Protein AF-A0A7T8KJR7-F1 (afdb_monomer)

Mean predicted aligned error: 7.38 Å

Organism: Caligus rogercresseyi (NCBI:txid217165)

pLDDT: mean 89.48, std 9.57, range [52.0, 97.31]

Structure (mmCIF, N/CA/C/O backbone):
data_AF-A0A7T8KJR7-F1
#
_entry.id   AF-A0A7T8KJR7-F1
#
loop_
_atom_site.group_PDB
_atom_site.id
_atom_site.type_symbol
_atom_site.label_atom_id
_atom_site.label_alt_id
_atom_site.label_comp_id
_atom_site.label_asym_id
_atom_site.label_entity_id
_atom_site.label_seq_id
_atom_site.pdbx_PDB_ins_code
_atom_site.Cartn_x
_atom_site.Cartn_y
_atom_site.Cartn_z
_atom_site.occupancy
_atom_site.B_iso_or_equiv
_atom_site.auth_seq_id
_atom_site.auth_comp_id
_atom_site.auth_asym_id
_atom_site.auth_atom_id
_atom_site.pdbx_PDB_model_num
ATOM 1 N N . MET A 1 1 ? 3.966 -4.680 3.269 1.00 84.88 1 MET A N 1
ATOM 2 C CA . MET A 1 1 ? 3.081 -5.547 4.104 1.00 84.88 1 MET A CA 1
ATOM 3 C C . MET A 1 1 ? 1.935 -6.081 3.246 1.00 84.88 1 MET A C 1
ATOM 5 O O . MET A 1 1 ? 1.432 -5.326 2.424 1.00 84.88 1 MET A O 1
ATOM 9 N N . ASP A 1 2 ? 1.500 -7.334 3.421 1.00 91.75 2 ASP A N 1
ATOM 10 C CA . ASP A 1 2 ? 0.507 -7.967 2.524 1.00 91.75 2 ASP A CA 1
ATOM 11 C C . ASP A 1 2 ? -0.849 -7.248 2.486 1.00 91.75 2 ASP A C 1
ATOM 13 O O . ASP A 1 2 ? -1.396 -7.038 1.406 1.00 91.75 2 ASP A O 1
ATOM 17 N N . LEU A 1 3 ? -1.349 -6.779 3.637 1.00 92.56 3 LEU A N 1
ATOM 18 C CA . LEU A 1 3 ? -2.564 -5.954 3.714 1.00 92.56 3 LEU A CA 1
ATOM 19 C C . LEU A 1 3 ? -2.450 -4.702 2.829 1.00 92.56 3 LEU A C 1
ATOM 21 O O . LEU A 1 3 ? -3.344 -4.419 2.040 1.00 92.56 3 LEU A O 1
ATOM 25 N N . THR A 1 4 ? -1.326 -3.989 2.907 1.00 93.69 4 THR A N 1
ATOM 26 C CA . THR A 1 4 ? -1.056 -2.800 2.088 1.00 93.69 4 THR A CA 1
ATOM 27 C C . THR A 1 4 ? -1.067 -3.122 0.595 1.00 93.69 4 THR A C 1
ATOM 29 O O . THR A 1 4 ? -1.713 -2.419 -0.176 1.00 93.69 4 THR A O 1
ATOM 32 N N . ARG A 1 5 ? -0.396 -4.205 0.183 1.00 93.31 5 ARG A N 1
ATOM 33 C CA . ARG A 1 5 ? -0.353 -4.632 -1.226 1.00 93.31 5 ARG A CA 1
ATOM 34 C C . ARG A 1 5 ? -1.736 -4.988 -1.751 1.00 93.31 5 ARG A C 1
ATOM 36 O O . ARG A 1 5 ? -2.081 -4.585 -2.856 1.00 93.31 5 ARG A O 1
ATOM 43 N N . MET A 1 6 ? -2.534 -5.691 -0.950 1.00 94.00 6 MET A N 1
ATOM 44 C CA . MET A 1 6 ? -3.918 -6.018 -1.285 1.00 94.00 6 MET A CA 1
ATOM 45 C C . MET A 1 6 ? -4.776 -4.755 -1.419 1.00 94.00 6 MET A C 1
ATOM 47 O O . MET A 1 6 ? -5.486 -4.613 -2.409 1.00 94.00 6 MET A O 1
ATOM 51 N N . MET A 1 7 ? -4.649 -3.793 -0.500 1.00 94.12 7 MET A N 1
ATOM 52 C CA . MET A 1 7 ? -5.366 -2.520 -0.605 1.00 94.12 7 MET A CA 1
ATOM 53 C C . MET A 1 7 ? -5.004 -1.748 -1.879 1.00 94.12 7 MET A C 1
ATOM 55 O O . MET A 1 7 ? -5.902 -1.244 -2.548 1.00 94.12 7 MET A O 1
ATOM 59 N N . ILE A 1 8 ? -3.718 -1.690 -2.243 1.00 91.38 8 ILE A N 1
ATOM 60 C CA . ILE A 1 8 ? -3.263 -1.060 -3.493 1.00 91.38 8 ILE A CA 1
ATOM 61 C C . ILE A 1 8 ? -3.843 -1.802 -4.706 1.00 91.38 8 ILE A C 1
ATOM 63 O O . ILE A 1 8 ? -4.449 -1.179 -5.574 1.00 91.38 8 ILE A O 1
ATOM 67 N N . ALA A 1 9 ? -3.699 -3.130 -4.755 1.00 92.56 9 ALA A N 1
ATOM 68 C CA . ALA A 1 9 ? -4.140 -3.951 -5.882 1.00 92.56 9 ALA A CA 1
ATOM 69 C C . ALA A 1 9 ? -5.660 -3.896 -6.106 1.00 92.56 9 ALA A C 1
ATOM 71 O O . ALA A 1 9 ? -6.119 -3.902 -7.246 1.00 92.56 9 ALA A O 1
ATOM 72 N N . CYS A 1 10 ? -6.440 -3.812 -5.027 1.00 94.62 10 CYS A N 1
ATOM 73 C CA . CYS A 1 10 ? -7.896 -3.699 -5.077 1.00 94.62 10 CYS A CA 1
ATOM 74 C C . CYS A 1 10 ? -8.396 -2.248 -5.159 1.00 94.62 10 CYS A C 1
ATOM 76 O O . CYS A 1 10 ? -9.606 -2.030 -5.114 1.00 94.62 10 CYS A O 1
ATOM 78 N N . ASN A 1 11 ? -7.498 -1.260 -5.254 1.00 93.12 11 ASN A N 1
ATOM 79 C CA . ASN A 1 11 ? -7.832 0.166 -5.247 1.00 93.12 11 ASN A CA 1
ATOM 80 C C . ASN A 1 11 ? -8.718 0.572 -4.048 1.00 93.12 11 ASN A C 1
ATOM 82 O O . ASN A 1 11 ? -9.681 1.328 -4.181 1.00 93.12 11 ASN A O 1
ATOM 86 N N . ILE A 1 12 ? -8.416 0.033 -2.864 1.00 93.44 12 ILE A N 1
ATOM 87 C CA . ILE A 1 12 ? -9.131 0.330 -1.622 1.00 93.44 12 ILE A CA 1
ATOM 88 C C . ILE A 1 12 ? -8.511 1.586 -0.992 1.00 93.44 12 ILE A C 1
ATOM 90 O O . ILE A 1 12 ? -7.346 1.551 -0.585 1.00 93.44 12 ILE A O 1
ATOM 94 N N . PRO A 1 13 ? -9.268 2.690 -0.844 1.00 92.81 13 PRO A N 1
ATOM 95 C CA . PRO A 1 13 ? -8.746 3.908 -0.233 1.00 92.81 13 PRO A CA 1
ATOM 96 C C . PRO A 1 13 ? -8.397 3.708 1.245 1.00 92.81 13 PRO A C 1
ATOM 98 O O . PRO A 1 13 ? -9.169 3.104 1.993 1.00 92.81 13 PRO A O 1
ATOM 101 N N . LEU A 1 14 ? -7.301 4.324 1.706 1.00 93.12 14 LEU A N 1
ATOM 102 C CA . LEU A 1 14 ? -6.893 4.293 3.120 1.00 93.12 14 LEU A CA 1
ATOM 103 C C . LEU A 1 14 ? -7.981 4.785 4.080 1.00 93.12 14 LEU A C 1
ATOM 105 O O . LEU A 1 14 ? -8.051 4.298 5.197 1.00 93.12 14 LEU A O 1
ATOM 109 N N . ALA A 1 15 ? -8.864 5.694 3.662 1.00 92.38 15 ALA A N 1
ATOM 110 C CA . ALA A 1 15 ? -9.969 6.173 4.501 1.00 92.38 15 ALA A CA 1
ATOM 111 C C . ALA A 1 15 ? -10.925 5.051 4.961 1.00 92.38 15 ALA A C 1
ATOM 113 O O . ALA A 1 15 ? -11.650 5.212 5.940 1.00 92.38 15 ALA A O 1
ATOM 114 N N . LYS A 1 16 ? -10.937 3.897 4.277 1.00 93.00 16 LYS A N 1
ATOM 115 C CA . LYS A 1 16 ? -11.761 2.748 4.670 1.00 93.00 16 LYS A CA 1
ATOM 116 C C . LYS A 1 16 ? -11.269 2.056 5.936 1.00 93.00 16 LYS A C 1
ATOM 118 O O . LYS A 1 16 ? -12.073 1.431 6.610 1.00 93.00 16 LYS A O 1
ATOM 123 N N . VAL A 1 17 ? -10.001 2.217 6.304 1.00 93.00 17 VAL A N 1
ATOM 124 C CA . VAL A 1 17 ? -9.409 1.538 7.473 1.00 93.00 17 VAL A CA 1
ATOM 125 C C . VAL A 1 17 ? -9.797 2.180 8.802 1.00 93.00 17 VAL A C 1
ATOM 127 O O . VAL A 1 17 ? -9.559 1.606 9.854 1.00 93.00 17 VAL A O 1
ATOM 130 N N . GLU A 1 18 ? -10.416 3.358 8.756 1.00 93.75 18 GLU A N 1
ATOM 131 C CA . GLU A 1 18 ? -10.990 4.035 9.923 1.00 93.75 18 GLU A CA 1
ATOM 132 C C . GLU A 1 18 ? -12.492 3.746 10.073 1.00 93.75 18 GLU A C 1
ATOM 134 O O . GLU A 1 18 ? -13.106 4.174 11.046 1.00 93.75 18 GLU A O 1
ATOM 139 N N . GLN A 1 19 ? -13.101 3.020 9.125 1.00 95.56 19 GLN A N 1
ATOM 140 C CA . GLN A 1 19 ? -14.519 2.674 9.192 1.00 95.56 19 GLN A CA 1
ATOM 141 C C . GLN A 1 19 ? -14.737 1.517 10.180 1.00 95.56 19 GLN A C 1
ATOM 143 O O . GLN A 1 19 ? -14.094 0.471 10.025 1.00 95.56 19 GLN A O 1
ATOM 148 N N . PRO A 1 20 ? -15.654 1.649 11.157 1.00 95.94 20 PRO A N 1
ATOM 149 C CA . PRO A 1 20 ? -15.909 0.616 12.159 1.00 95.94 20 PRO A CA 1
ATOM 150 C C . PRO A 1 20 ? -16.244 -0.752 11.559 1.00 95.94 20 PRO A C 1
ATOM 152 O O . PRO A 1 20 ? -15.744 -1.767 12.030 1.00 95.94 20 PRO A O 1
ATOM 155 N N . GLU A 1 21 ? -17.035 -0.803 10.487 1.00 96.56 21 GLU A N 1
ATOM 156 C CA . GLU A 1 21 ? -17.400 -2.050 9.809 1.00 96.56 21 GLU A CA 1
ATOM 157 C C . GLU A 1 21 ? -16.180 -2.743 9.202 1.00 96.56 21 GLU A C 1
ATOM 159 O O . GLU A 1 21 ? -16.071 -3.967 9.266 1.00 96.56 21 GLU A O 1
ATOM 164 N N . PHE A 1 22 ? -15.244 -1.971 8.648 1.00 94.62 22 PHE A N 1
ATOM 165 C CA . PHE A 1 22 ? -14.007 -2.506 8.088 1.00 94.62 22 PHE A CA 1
ATOM 166 C C . PHE A 1 22 ? -13.097 -3.052 9.192 1.00 94.62 22 PHE A C 1
ATOM 168 O O . PHE A 1 22 ? -12.564 -4.152 9.054 1.00 94.62 22 PHE A O 1
ATOM 175 N N . ILE A 1 23 ? -12.960 -2.315 10.299 1.00 95.62 23 ILE A N 1
ATOM 176 C CA . ILE A 1 23 ? -12.187 -2.740 11.473 1.00 95.62 23 ILE A CA 1
ATOM 177 C C . ILE A 1 23 ? -12.776 -4.035 12.037 1.00 95.62 23 ILE A C 1
ATOM 179 O O . ILE A 1 23 ? -12.070 -5.034 12.139 1.00 95.62 23 ILE A O 1
ATOM 183 N N . ASN A 1 24 ? -14.082 -4.049 12.311 1.00 96.50 24 ASN A N 1
ATOM 184 C CA . ASN A 1 24 ? -14.780 -5.206 12.865 1.00 96.50 24 ASN A CA 1
ATOM 185 C C . ASN A 1 24 ? -14.675 -6.428 11.946 1.00 96.50 24 ASN A C 1
ATOM 187 O O . ASN A 1 24 ? -14.441 -7.540 12.417 1.00 96.50 24 ASN A O 1
ATOM 191 N N . PHE A 1 25 ? -14.826 -6.237 10.632 1.00 96.00 25 PHE A N 1
ATOM 192 C CA . PHE A 1 25 ? -14.658 -7.307 9.653 1.00 96.00 25 PHE A CA 1
ATOM 193 C C . PHE A 1 25 ? -13.230 -7.862 9.672 1.00 96.00 25 PHE A C 1
ATOM 195 O O . PHE A 1 25 ? -13.041 -9.076 9.771 1.00 96.00 25 PHE A O 1
ATOM 202 N N . PHE A 1 26 ? -12.225 -6.986 9.614 1.00 94.88 26 PHE A N 1
ATOM 203 C CA . PHE A 1 26 ? -10.824 -7.392 9.614 1.00 94.88 26 PHE A CA 1
ATOM 204 C C . PHE A 1 26 ? -10.464 -8.150 10.893 1.00 94.88 26 PHE A C 1
ATOM 206 O O . PHE A 1 26 ? -9.903 -9.240 10.827 1.00 94.88 26 PHE A O 1
ATOM 213 N N . GLU A 1 27 ? -10.834 -7.622 12.058 1.00 95.88 27 GLU A N 1
ATOM 214 C CA . GLU A 1 27 ? -10.527 -8.247 13.344 1.00 95.88 27 GLU A CA 1
ATOM 215 C C . GLU A 1 27 ? -11.235 -9.597 13.504 1.00 95.88 27 GLU A C 1
ATOM 217 O O . GLU A 1 27 ? -10.607 -10.568 13.930 1.00 95.88 27 GLU A O 1
ATOM 222 N N . LYS A 1 28 ? -12.498 -9.700 13.068 1.00 97.31 28 LYS A N 1
ATOM 223 C CA . LYS A 1 28 ? -13.269 -10.951 13.083 1.00 97.31 28 LYS A CA 1
ATOM 224 C C . LYS A 1 28 ? -12.648 -12.038 12.206 1.00 97.31 28 LYS A C 1
ATOM 226 O O . LYS A 1 28 ? -12.611 -13.196 12.613 1.00 97.31 28 LYS A O 1
ATOM 231 N N . HIS A 1 29 ? -12.210 -11.690 10.997 1.00 96.00 29 HIS A N 1
ATOM 232 C CA . HIS A 1 29 ? -11.759 -12.676 10.011 1.00 96.00 29 HIS A CA 1
ATOM 233 C C . HIS A 1 29 ? -10.256 -12.955 10.060 1.00 96.00 29 HIS A C 1
ATOM 235 O O . HIS A 1 29 ? -9.831 -14.057 9.721 1.00 96.00 29 HIS A O 1
ATOM 241 N N . CYS A 1 30 ? -9.443 -11.990 10.488 1.00 92.69 30 CYS A N 1
ATOM 242 C CA . CYS A 1 30 ? -7.992 -12.138 10.562 1.00 92.69 30 CYS A CA 1
ATOM 243 C C . CYS A 1 30 ? -7.484 -12.432 11.980 1.00 92.69 30 CYS A C 1
ATOM 245 O O . CYS A 1 30 ? -6.308 -12.766 12.128 1.00 92.69 30 CYS A O 1
ATOM 247 N N . GLY A 1 31 ? -8.324 -12.288 13.016 1.00 93.62 31 GLY A N 1
ATOM 248 C CA . GLY A 1 31 ? -7.942 -12.513 14.417 1.00 93.62 31 GLY A CA 1
ATOM 249 C C . GLY A 1 31 ? -6.827 -11.580 14.905 1.00 93.62 31 GLY A C 1
ATOM 250 O O . GLY A 1 31 ? -6.106 -11.903 15.846 1.00 93.62 31 GLY A O 1
ATOM 251 N N . LYS A 1 32 ? -6.630 -10.448 14.222 1.00 93.19 32 LYS A N 1
ATOM 252 C CA . LYS A 1 32 ? -5.566 -9.473 14.474 1.00 93.19 32 LYS A CA 1
ATOM 253 C C . LYS A 1 32 ? -6.152 -8.077 14.432 1.00 93.19 32 LYS A C 1
ATOM 255 O O . LYS A 1 32 ? -7.000 -7.798 13.591 1.00 93.19 32 LYS A O 1
ATOM 260 N N . ARG A 1 33 ? -5.625 -7.195 15.280 1.00 93.56 33 ARG A N 1
ATOM 261 C CA . ARG A 1 33 ? -5.964 -5.773 15.259 1.00 93.56 33 ARG A CA 1
ATOM 262 C C . ARG A 1 33 ? -5.574 -5.157 13.919 1.00 93.56 33 ARG A C 1
ATOM 264 O O . ARG A 1 33 ? -4.466 -5.396 13.427 1.00 93.56 33 ARG A O 1
ATOM 271 N N . LEU A 1 34 ? -6.461 -4.341 13.357 1.00 94.62 34 LEU A N 1
ATOM 272 C CA . LEU A 1 34 ? -6.147 -3.591 12.149 1.00 94.62 34 LEU A CA 1
ATOM 273 C C . LEU A 1 34 ? -5.024 -2.572 12.442 1.00 94.62 34 LEU A C 1
ATOM 275 O O . LEU A 1 34 ? -5.101 -1.849 13.442 1.00 94.62 34 LEU A O 1
ATOM 279 N N . PRO A 1 35 ? -3.969 -2.489 11.609 1.00 93.81 35 PRO A N 1
ATOM 280 C CA . PRO A 1 35 ? -2.939 -1.470 11.769 1.00 93.81 35 PRO A CA 1
ATOM 281 C C . PRO A 1 35 ? -3.516 -0.057 11.653 1.00 93.81 35 PRO A C 1
ATOM 283 O O . PRO A 1 35 ? -4.467 0.184 10.911 1.00 93.81 35 PRO A O 1
ATOM 286 N N . SER A 1 36 ? -2.907 0.895 12.363 1.00 93.19 36 SER A N 1
ATOM 287 C CA . SER A 1 36 ? -3.342 2.294 12.312 1.00 93.19 36 SER A CA 1
ATOM 288 C C . SER A 1 36 ? -3.230 2.870 10.897 1.00 93.19 36 SER A C 1
ATOM 290 O O . SER A 1 36 ? -2.359 2.454 10.122 1.00 93.19 36 SER A O 1
ATOM 292 N N . ARG A 1 37 ? -4.040 3.891 10.584 1.00 94.06 37 ARG A N 1
ATOM 293 C CA . ARG A 1 37 ? -3.940 4.599 9.300 1.00 94.06 37 ARG A CA 1
ATOM 294 C C . ARG A 1 37 ? -2.514 5.082 9.037 1.00 94.06 37 ARG A C 1
ATOM 296 O O . ARG A 1 37 ? -1.996 4.851 7.956 1.00 94.06 37 ARG A O 1
ATOM 303 N N . THR A 1 38 ? -1.849 5.654 10.041 1.00 94.69 38 THR A N 1
ATOM 304 C CA . THR A 1 38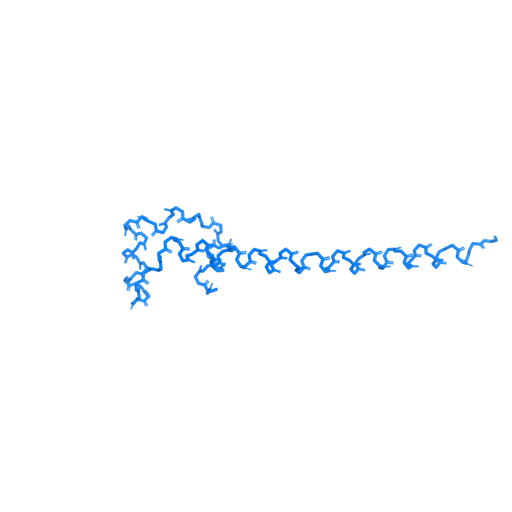 ? -0.457 6.124 9.941 1.00 94.69 38 THR A CA 1
ATOM 305 C C . THR A 1 38 ? 0.515 5.005 9.569 1.00 94.69 38 THR A C 1
ATOM 307 O O . THR A 1 38 ? 1.403 5.209 8.745 1.00 94.69 38 THR A O 1
ATOM 310 N N . THR A 1 39 ? 0.350 3.814 10.152 1.00 95.00 39 THR A N 1
ATOM 311 C CA . THR A 1 39 ? 1.162 2.638 9.807 1.00 95.00 39 THR A CA 1
ATOM 312 C C . THR A 1 39 ? 0.941 2.239 8.350 1.00 95.00 39 THR A C 1
ATOM 314 O O . THR A 1 39 ? 1.903 2.020 7.620 1.00 95.00 39 THR A O 1
ATOM 317 N N . LEU A 1 40 ? -0.319 2.182 7.913 1.00 95.31 40 LEU A N 1
ATOM 318 C CA . LEU A 1 40 ? -0.664 1.808 6.543 1.00 95.31 40 LEU A CA 1
ATOM 319 C C . LEU A 1 40 ? -0.207 2.841 5.512 1.00 95.31 40 LEU A C 1
ATOM 321 O O . LEU A 1 40 ? 0.236 2.434 4.442 1.00 95.31 40 LEU A O 1
ATOM 325 N N . THR A 1 41 ? -0.255 4.136 5.839 1.00 95.19 41 THR A N 1
ATOM 326 C CA . THR A 1 41 ? 0.279 5.214 4.996 1.00 95.19 41 THR A CA 1
ATOM 327 C C . THR A 1 41 ? 1.765 5.010 4.730 1.00 95.19 41 THR A C 1
ATOM 329 O O . THR A 1 41 ? 2.152 4.932 3.570 1.00 95.19 41 THR A O 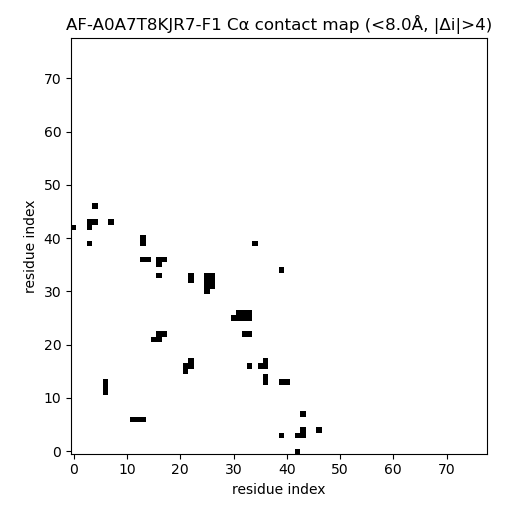1
ATOM 332 N N . LYS A 1 42 ? 2.578 4.824 5.779 1.00 96.00 42 LYS A N 1
ATOM 333 C CA . LYS A 1 42 ? 4.024 4.595 5.624 1.00 96.00 42 LYS A CA 1
ATOM 334 C C . LYS A 1 42 ? 4.318 3.363 4.769 1.00 96.00 42 LYS A C 1
ATOM 336 O O . LYS A 1 42 ? 5.109 3.424 3.838 1.00 96.00 42 LYS A O 1
ATOM 341 N N . CYS A 1 43 ? 3.619 2.257 5.029 1.00 95.62 43 CYS A N 1
ATOM 342 C CA . CYS A 1 43 ? 3.777 1.057 4.213 1.00 95.62 43 CYS A CA 1
ATOM 343 C C . CYS A 1 43 ? 3.351 1.276 2.751 1.00 95.62 43 CYS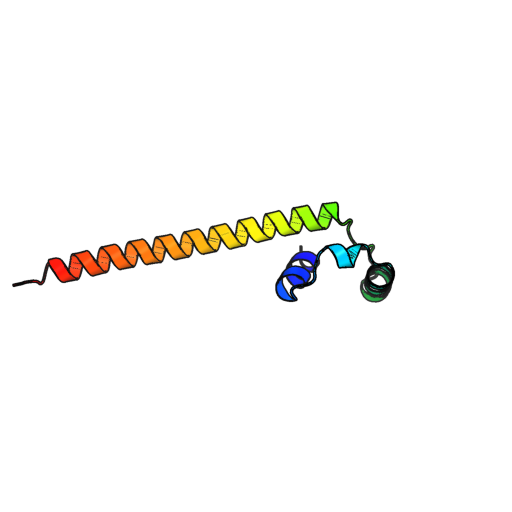 A C 1
ATOM 345 O O . CYS A 1 43 ? 3.949 0.682 1.860 1.00 95.62 43 CYS A O 1
ATOM 347 N N . MET A 1 44 ? 2.305 2.071 2.483 1.00 93.88 44 MET A N 1
ATOM 348 C CA . MET A 1 44 ? 1.904 2.399 1.108 1.00 93.88 44 MET A CA 1
ATOM 349 C C . MET A 1 44 ? 2.966 3.245 0.407 1.00 93.88 44 MET A C 1
ATOM 351 O O . MET A 1 44 ? 3.262 2.977 -0.753 1.00 93.88 44 MET A O 1
ATOM 355 N N . GLU A 1 45 ? 3.542 4.233 1.092 1.00 93.81 45 GLU A N 1
ATOM 356 C CA . GLU A 1 45 ? 4.618 5.078 0.560 1.00 93.81 45 GLU A CA 1
ATOM 357 C C . GLU A 1 45 ? 5.830 4.229 0.147 1.00 93.81 45 GLU A C 1
ATOM 359 O O . GLU A 1 45 ? 6.267 4.314 -1.000 1.00 93.81 45 GLU A O 1
ATOM 364 N N . GLU A 1 46 ? 6.288 3.322 1.014 1.00 94.81 46 GLU A N 1
ATOM 365 C CA . GLU A 1 46 ? 7.402 2.402 0.729 1.00 94.81 46 GLU A CA 1
ATOM 366 C C . GLU A 1 46 ? 7.132 1.483 -0.483 1.00 94.81 46 GLU A C 1
ATOM 368 O O . GLU A 1 46 ? 7.999 1.273 -1.342 1.00 94.81 46 GLU A O 1
ATOM 373 N N . GLU A 1 47 ? 5.919 0.927 -0.590 1.00 93.12 47 GLU A N 1
ATOM 374 C CA . GLU A 1 47 ? 5.542 0.081 -1.732 1.00 93.12 47 GLU A CA 1
ATOM 375 C C . GLU A 1 47 ? 5.463 0.910 -3.028 1.00 93.12 47 GLU A C 1
ATOM 377 O O . GLU A 1 47 ? 5.943 0.471 -4.077 1.00 93.12 47 GLU A O 1
ATOM 382 N N . CYS A 1 48 ? 4.933 2.136 -2.966 1.00 89.56 48 CYS A N 1
ATOM 383 C CA . CYS A 1 48 ? 4.898 3.066 -4.095 1.00 89.56 48 CYS A CA 1
ATOM 384 C C . CYS A 1 48 ? 6.305 3.461 -4.563 1.00 89.56 48 CYS A C 1
ATOM 386 O O . CYS A 1 48 ? 6.563 3.470 -5.769 1.00 89.56 48 CYS A O 1
ATOM 388 N N . GLU A 1 49 ? 7.232 3.742 -3.647 1.00 94.56 49 GLU A N 1
ATOM 389 C CA . GLU A 1 49 ? 8.633 4.034 -3.974 1.00 94.56 49 GLU A CA 1
ATOM 390 C C . GLU A 1 49 ? 9.313 2.848 -4.662 1.00 94.56 49 GLU A C 1
ATOM 392 O O . GLU A 1 49 ? 10.013 3.017 -5.668 1.00 94.56 49 GLU A O 1
ATOM 397 N N . THR A 1 50 ? 9.049 1.636 -4.173 1.00 94.00 50 THR A N 1
ATOM 398 C CA . THR A 1 50 ? 9.558 0.395 -4.766 1.00 94.00 50 THR A CA 1
ATOM 399 C C . THR A 1 50 ? 9.043 0.217 -6.196 1.00 94.00 50 THR A C 1
ATOM 401 O O . THR A 1 50 ? 9.821 -0.067 -7.111 1.00 94.00 50 THR A O 1
ATOM 404 N N . ILE A 1 51 ? 7.741 0.417 -6.420 1.00 91.31 51 ILE A N 1
ATOM 405 C CA . ILE A 1 51 ? 7.123 0.330 -7.751 1.00 91.31 51 ILE A CA 1
ATOM 406 C C . ILE A 1 51 ? 7.697 1.406 -8.682 1.00 91.31 51 ILE A C 1
ATOM 408 O O . ILE A 1 51 ? 8.116 1.093 -9.797 1.00 91.31 51 ILE A O 1
ATOM 412 N N . CYS A 1 52 ? 7.785 2.656 -8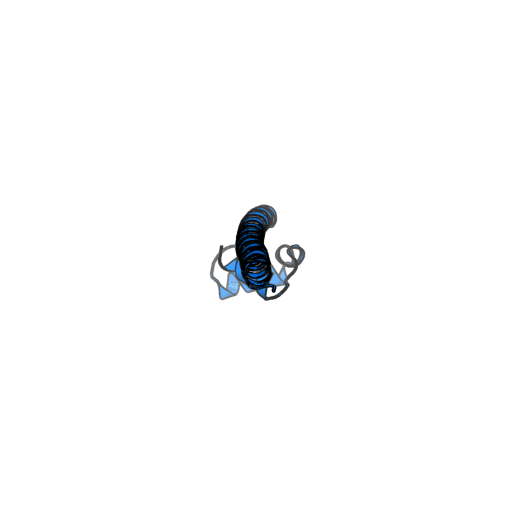.221 1.00 92.38 52 CYS A N 1
ATOM 413 C CA . CYS A 1 52 ? 8.361 3.756 -8.994 1.00 92.38 52 CYS A CA 1
ATOM 414 C C . CYS A 1 52 ? 9.812 3.476 -9.397 1.00 92.38 52 CYS A C 1
ATOM 416 O O 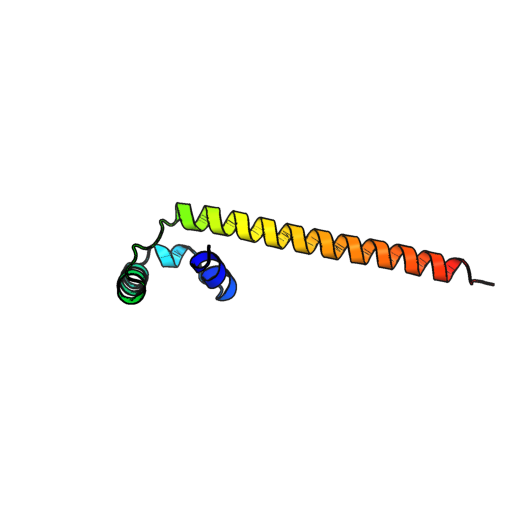. CYS A 1 52 ? 10.213 3.790 -10.518 1.00 92.38 52 CYS A O 1
ATOM 418 N N . SER A 1 53 ? 10.602 2.883 -8.503 1.00 95.44 53 SER A N 1
ATOM 419 C CA . SER A 1 53 ? 12.001 2.540 -8.770 1.00 95.44 53 SER A CA 1
ATOM 420 C C . SER A 1 53 ? 12.120 1.475 -9.859 1.00 95.44 53 SER A C 1
ATOM 422 O O . SER A 1 53 ? 12.847 1.684 -10.828 1.00 95.44 53 SER A O 1
ATOM 424 N N . LYS A 1 54 ? 11.307 0.412 -9.791 1.00 94.75 54 LYS A N 1
ATOM 425 C CA . LYS A 1 54 ? 11.247 -0.622 -10.839 1.00 94.75 54 LYS A CA 1
ATOM 426 C C . LYS A 1 54 ? 10.834 -0.051 -12.195 1.00 94.75 54 LYS A C 1
ATOM 428 O O . LYS A 1 54 ? 11.425 -0.387 -13.217 1.00 94.75 54 LYS A O 1
ATOM 433 N N . ILE A 1 55 ? 9.846 0.846 -12.215 1.00 93.88 55 ILE A N 1
ATOM 434 C CA . ILE A 1 55 ? 9.420 1.525 -13.449 1.00 93.88 55 ILE A CA 1
ATOM 435 C C . ILE A 1 55 ? 10.575 2.356 -14.025 1.00 93.88 55 ILE A C 1
ATOM 437 O O . ILE A 1 55 ? 10.844 2.289 -15.223 1.00 93.88 55 ILE A O 1
ATOM 441 N N . LYS A 1 56 ? 11.295 3.114 -13.187 1.00 92.31 56 LYS A N 1
ATOM 442 C CA . LYS A 1 56 ? 12.459 3.907 -13.619 1.00 92.31 56 LYS A CA 1
ATOM 443 C C . LYS A 1 56 ? 13.566 3.032 -14.211 1.00 92.31 56 LYS A C 1
ATOM 445 O O . LYS A 1 56 ? 14.172 3.432 -15.202 1.00 92.31 56 LYS A O 1
ATOM 450 N N . GLU A 1 57 ? 13.833 1.866 -13.634 1.00 94.25 57 GLU A N 1
ATOM 451 C CA . GLU A 1 57 ? 14.820 0.912 -14.159 1.00 94.25 57 GLU A CA 1
ATOM 452 C C . GLU A 1 57 ? 14.409 0.369 -15.531 1.00 94.25 57 GLU A C 1
ATOM 454 O O . GLU A 1 57 ? 15.170 0.496 -16.490 1.00 94.25 57 GLU A O 1
ATOM 459 N N . GLN A 1 58 ? 13.167 -0.100 -15.669 1.00 90.12 58 GLN A N 1
ATOM 460 C CA . GLN A 1 58 ? 12.638 -0.587 -16.949 1.00 90.12 58 GLN A CA 1
ATOM 461 C C . GLN A 1 58 ? 12.661 0.487 -18.046 1.00 90.12 58 GLN A C 1
ATOM 4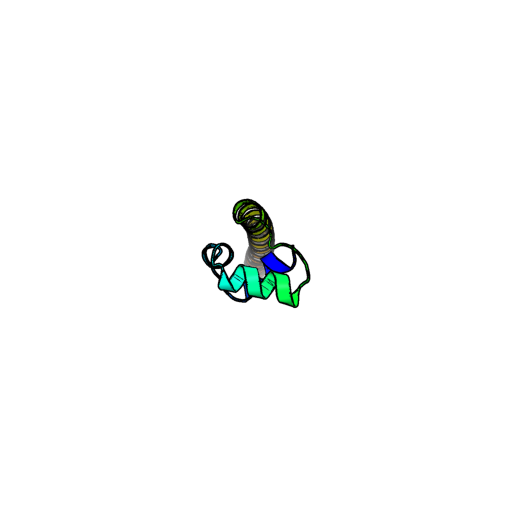63 O O . GLN A 1 58 ? 12.890 0.193 -19.221 1.00 90.12 58 GLN A O 1
ATOM 468 N N . LEU A 1 59 ? 12.423 1.751 -17.686 1.00 91.19 59 LEU A N 1
ATOM 469 C CA . LEU A 1 59 ? 12.518 2.867 -18.627 1.00 91.19 59 LEU A CA 1
ATOM 470 C C . LEU A 1 59 ? 13.964 3.131 -19.069 1.00 91.19 59 LEU A C 1
ATOM 472 O O . LEU A 1 59 ? 14.189 3.383 -20.252 1.00 91.19 59 LEU A O 1
ATOM 476 N N . LYS A 1 60 ? 14.944 3.039 -18.160 1.00 88.69 60 LYS A N 1
ATOM 477 C CA . LYS A 1 60 ? 16.371 3.173 -18.507 1.00 88.69 60 LYS A CA 1
ATOM 478 C C . LYS A 1 60 ? 16.823 2.075 -19.466 1.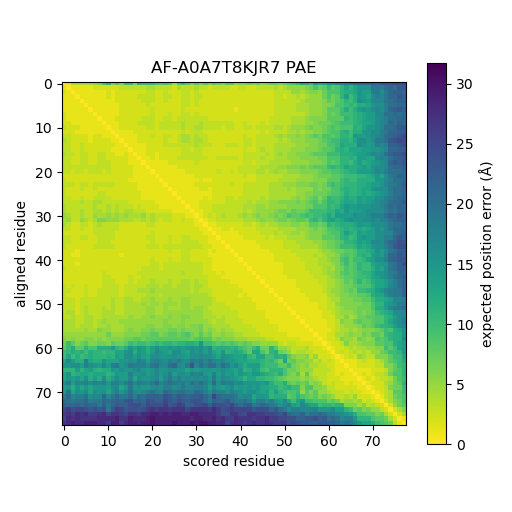00 88.69 60 LYS A C 1
ATOM 480 O O . LYS A 1 60 ? 17.502 2.375 -20.444 1.00 88.69 60 LYS A O 1
ATOM 485 N N . GLU A 1 61 ? 16.428 0.829 -19.219 1.00 83.88 61 GLU A N 1
ATOM 486 C CA . GLU A 1 61 ? 16.742 -0.302 -20.102 1.00 83.88 61 GLU A CA 1
ATOM 487 C C . GLU A 1 61 ? 16.189 -0.086 -21.515 1.00 83.88 61 GLU A C 1
ATOM 489 O O . GLU A 1 61 ? 16.908 -0.250 -22.504 1.00 83.88 61 GLU A O 1
ATOM 494 N N . LYS A 1 62 ? 14.933 0.368 -21.618 1.00 84.44 62 LYS A N 1
ATOM 495 C CA . LYS A 1 62 ? 14.301 0.696 -22.904 1.00 84.44 62 LYS A CA 1
ATOM 496 C C . LYS A 1 62 ? 14.996 1.853 -23.624 1.00 84.44 62 LYS A C 1
ATOM 498 O O . LYS A 1 62 ? 15.173 1.778 -24.839 1.00 84.44 62 LYS A O 1
ATOM 503 N N . ASP A 1 63 ? 15.415 2.897 -22.907 1.00 87.69 63 ASP A N 1
ATOM 504 C CA . ASP A 1 63 ? 16.159 4.024 -23.492 1.00 87.69 63 ASP A CA 1
ATOM 505 C C . ASP A 1 63 ? 17.536 3.583 -24.014 1.00 87.69 63 ASP A C 1
ATOM 507 O O . ASP A 1 63 ? 17.926 3.940 -25.128 1.00 87.69 63 ASP A O 1
ATOM 511 N N . ILE A 1 64 ? 18.257 2.742 -23.265 1.00 84.06 64 ILE A N 1
ATOM 512 C CA . ILE A 1 64 ? 19.535 2.167 -23.711 1.00 84.06 64 ILE A CA 1
ATOM 513 C C . ILE A 1 64 ? 19.334 1.349 -24.988 1.00 84.06 64 ILE A C 1
ATOM 515 O O . ILE A 1 64 ? 20.051 1.570 -25.968 1.00 84.06 64 ILE A O 1
ATOM 519 N N . LEU A 1 65 ? 18.343 0.453 -25.006 1.00 78.38 65 LEU A N 1
ATOM 520 C CA . LEU A 1 65 ? 18.026 -0.356 -26.181 1.00 78.38 65 LEU A CA 1
ATOM 521 C C . LEU A 1 65 ? 17.703 0.531 -27.389 1.00 78.38 65 LEU A C 1
ATOM 523 O O . LEU A 1 65 ? 18.316 0.375 -28.442 1.00 78.38 65 LEU A O 1
ATOM 527 N N . TYR A 1 66 ? 16.825 1.525 -27.217 1.00 84.06 66 TYR A N 1
ATOM 528 C CA . TYR A 1 66 ? 16.467 2.478 -28.270 1.00 84.06 66 TYR A CA 1
ATOM 529 C C . TYR A 1 66 ? 17.696 3.206 -28.839 1.00 84.06 66 TYR A C 1
ATOM 531 O O . TYR A 1 66 ? 17.864 3.310 -30.059 1.00 84.06 66 TYR A O 1
ATOM 539 N N . ARG A 1 67 ? 18.604 3.673 -27.972 1.00 86.19 67 ARG A N 1
ATOM 540 C CA . ARG A 1 67 ? 19.846 4.344 -28.386 1.00 86.19 67 ARG A CA 1
ATOM 541 C C . ARG A 1 67 ? 20.798 3.410 -29.136 1.00 86.19 67 ARG A C 1
ATOM 543 O O . ARG A 1 67 ? 21.419 3.853 -30.104 1.00 86.19 67 ARG A O 1
ATOM 550 N N . LEU A 1 68 ? 20.927 2.152 -28.710 1.00 82.38 68 LEU A N 1
ATOM 551 C CA . LEU A 1 68 ? 21.771 1.149 -29.368 1.00 82.38 68 LEU A CA 1
ATOM 552 C C . LEU A 1 68 ? 21.224 0.779 -30.750 1.00 82.38 68 LEU A C 1
ATOM 554 O O . LEU A 1 68 ? 21.963 0.867 -31.732 1.00 82.38 68 LEU A O 1
ATOM 558 N N . THR A 1 69 ? 19.928 0.473 -30.856 1.00 80.88 69 THR A N 1
ATOM 559 C CA . THR A 1 69 ? 19.264 0.176 -32.136 1.00 80.88 69 THR A CA 1
ATOM 560 C C . THR A 1 69 ? 19.418 1.338 -33.120 1.00 80.88 69 THR A C 1
ATOM 562 O O . THR A 1 69 ? 19.799 1.130 -34.270 1.00 80.88 69 THR A O 1
ATOM 565 N N . ARG A 1 70 ? 19.237 2.588 -32.666 1.00 82.19 70 ARG A N 1
ATOM 566 C CA . ARG A 1 70 ? 19.431 3.784 -33.506 1.00 82.19 70 ARG A CA 1
ATOM 567 C C . ARG A 1 70 ? 20.868 3.939 -34.019 1.00 82.19 70 ARG A C 1
ATOM 569 O O . ARG A 1 70 ? 21.066 4.480 -35.104 1.00 82.19 70 ARG A O 1
ATOM 576 N N . ARG A 1 71 ? 21.878 3.522 -33.247 1.00 81.31 71 ARG A N 1
ATOM 577 C CA . ARG A 1 71 ? 23.291 3.570 -33.668 1.00 81.31 71 ARG A CA 1
ATOM 578 C C . ARG A 1 71 ? 23.635 2.482 -34.680 1.00 81.31 71 ARG A C 1
ATOM 580 O O . 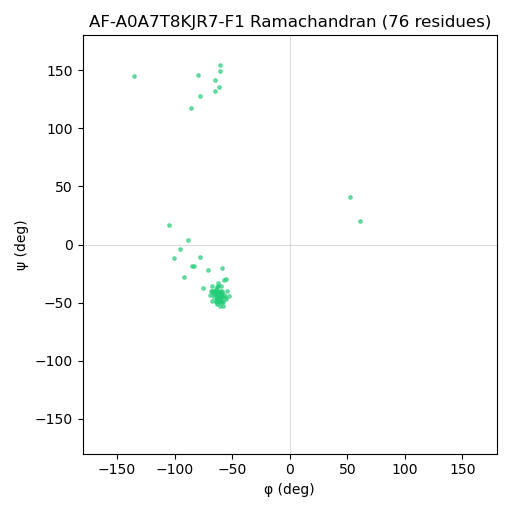ARG A 1 71 ? 24.402 2.770 -35.589 1.00 81.31 71 ARG A O 1
ATOM 587 N N . LEU A 1 72 ? 23.073 1.283 -34.531 1.00 76.19 72 LEU A N 1
ATOM 588 C CA . LEU A 1 72 ? 23.269 0.180 -35.477 1.00 76.19 72 LEU A CA 1
ATOM 589 C C . LEU A 1 72 ? 22.685 0.528 -36.853 1.00 76.19 72 LEU A C 1
ATOM 591 O O . LEU A 1 72 ? 23.415 0.512 -37.833 1.00 76.19 72 LEU A O 1
ATOM 595 N N . ILE A 1 73 ? 21.444 1.027 -36.903 1.00 74.81 73 ILE A N 1
ATOM 596 C CA . ILE A 1 73 ? 20.793 1.466 -38.157 1.00 74.81 73 ILE A CA 1
ATOM 597 C C . ILE A 1 73 ? 21.608 2.544 -38.899 1.00 74.81 73 ILE A C 1
ATOM 599 O O . ILE A 1 73 ? 21.569 2.629 -40.120 1.00 74.81 73 ILE A O 1
ATOM 603 N N . ARG A 1 74 ? 22.359 3.385 -38.176 1.00 66.75 74 ARG A N 1
ATOM 604 C CA . ARG A 1 74 ? 23.203 4.435 -38.773 1.00 66.75 74 ARG A CA 1
ATOM 605 C C . ARG A 1 74 ? 24.569 3.949 -39.255 1.00 66.75 74 ARG A C 1
ATOM 607 O O . ARG A 1 74 ? 25.203 4.682 -40.004 1.00 66.75 74 ARG A O 1
ATOM 614 N N . LYS A 1 75 ? 25.050 2.788 -38.797 1.00 60.00 75 LYS A N 1
ATOM 615 C CA . LYS A 1 75 ? 26.328 2.213 -39.248 1.00 60.00 75 LYS A CA 1
ATOM 616 C C . LYS A 1 75 ? 26.196 1.402 -40.541 1.00 60.00 75 LYS A C 1
ATOM 618 O O . LYS A 1 75 ? 27.203 1.246 -41.216 1.00 60.00 75 LYS A O 1
ATOM 623 N N . ASP A 1 76 ? 24.981 0.983 -40.890 1.00 56.25 76 ASP A N 1
ATOM 624 C CA . ASP A 1 76 ? 24.672 0.217 -42.107 1.00 56.25 76 ASP A CA 1
ATOM 625 C C . ASP A 1 76 ? 23.989 1.069 -43.205 1.00 56.25 76 ASP A C 1
ATOM 627 O O . ASP A 1 76 ? 23.370 0.535 -44.124 1.00 56.25 76 ASP A O 1
ATOM 631 N N . GLY A 1 77 ? 24.054 2.404 -43.104 1.00 57.06 77 GLY A N 1
ATOM 632 C CA . GLY A 1 77 ? 23.595 3.314 -44.164 1.00 57.06 77 GLY A CA 1
ATOM 633 C C . GLY A 1 77 ? 24.634 3.444 -45.293 1.00 57.06 77 GLY A C 1
ATOM 634 O O . GLY A 1 77 ? 25.821 3.371 -44.982 1.00 57.06 77 GLY A O 1
ATOM 635 N N . PRO A 1 78 ? 24.199 3.615 -46.561 1.00 52.00 78 PRO A N 1
ATOM 636 C CA . PRO A 1 78 ? 25.041 3.552 -47.764 1.00 52.00 78 PRO A CA 1
ATOM 637 C C . PRO A 1 78 ? 26.184 4.571 -47.803 1.00 52.00 78 PRO A C 1
ATOM 639 O O . PRO A 1 78 ? 26.025 5.673 -47.226 1.00 52.00 78 PRO A O 1
#

Radius of gyration: 21.65 Å; Cα contacts (8 Å, |Δi|>4): 32; chains: 1; bounding box: 44×19×63 Å

Solvent-accessible surface area (backbone atoms only — not comparable to full-atom values): 4561 Å² total; per-residue (Å²): 100,70,70,49,53,49,31,60,76,69,70,51,62,71,77,50,67,77,35,66,70,49,37,53,50,45,31,71,76,66,75,42,82,72,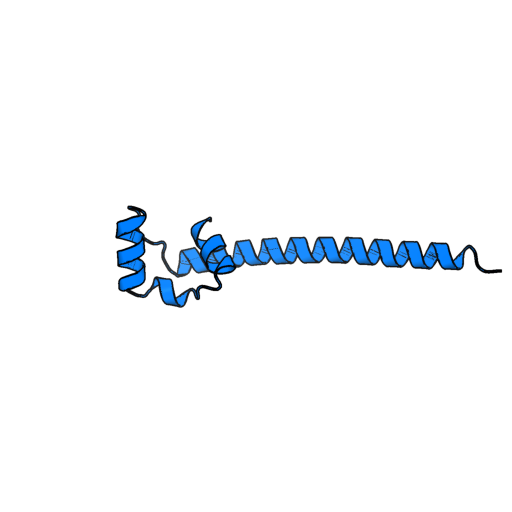75,52,68,71,57,49,50,54,45,42,50,55,52,50,51,52,51,52,50,54,54,52,50,56,49,51,54,52,50,52,50,52,55,51,54,58,51,54,62,64,71,76,56,135

Foldseek 3Di:
DVVLVVCVVVVPDLVCLPDPVSQVVCCVPVVDGRDDSVVSVVVNVVVVVVVVVVVVVVVVVVVVVVVVVVVVVVVPDD

Sequence (78 aa):
MDLTRMMIACNIPLAKVEQPEFINFFEKHCGKRLPSRTTLTKCMEEECETICSKIKEQLKEKDILYRLTRRLIRKDGP

Secondary structure (DSSP, 8-state):
-HHHHHHHHTT--GGGGGSHHHHHHHHHHHSSPPPPHHHHHHHHHHHHHHHHHHHHHHHHHHHHHHHHHHHHHHHS--